Protein AF-A0A949A7P1-F1 (afdb_monomer_lite)

Secondary structure (DSSP, 8-state):
-HHHHHHH---HHHHHHHHHHHT-EEE-SS-EEE-SSS--TT-TTHHHHHHHHHHHHHHHHHHTT-EEEEETTEEEEE-SSHHHHHHHHHHHHHHHHHTT---S------TTT-EEETTEEEETTEEE--SS----------------HHHHHHHHHHHTT----------

Radius of gyration: 23.6 Å; chains: 1; bounding box: 77×41×54 Å

Structure (mmCIF, N/CA/C/O backbone):
data_AF-A0A949A7P1-F1
#
_entry.id   AF-A0A949A7P1-F1
#
loop_
_atom_site.group_PDB
_atom_site.id
_atom_site.type_symbol
_atom_site.label_atom_id
_atom_site.label_alt_id
_atom_site.label_comp_id
_atom_site.label_asym_id
_atom_site.label_entity_id
_atom_site.label_seq_id
_atom_site.pdbx_PDB_ins_code
_atom_site.Cartn_x
_atom_site.Cartn_y
_atom_site.Cartn_z
_atom_site.occupancy
_atom_site.B_iso_or_equiv
_atom_site.auth_seq_id
_atom_site.auth_comp_id
_atom_site.auth_asym_id
_atom_site.auth_atom_id
_atom_site.pdbx_PDB_model_num
ATOM 1 N N . MET A 1 1 ? 8.181 -8.046 -7.308 1.00 79.00 1 MET A N 1
ATOM 2 C CA . MET A 1 1 ? 7.435 -7.164 -8.239 1.00 79.00 1 MET A CA 1
ATOM 3 C C . MET A 1 1 ? 7.299 -7.722 -9.659 1.00 79.00 1 MET A C 1
ATOM 5 O O . MET A 1 1 ? 6.181 -7.990 -10.083 1.00 79.00 1 MET A O 1
ATOM 9 N N . LEU A 1 2 ? 8.394 -7.931 -10.409 1.00 83.44 2 LEU A N 1
ATOM 10 C CA . LEU A 1 2 ? 8.300 -8.418 -11.799 1.00 83.44 2 LEU A CA 1
ATOM 11 C C . LEU A 1 2 ? 7.645 -9.807 -11.904 1.00 83.44 2 LEU A C 1
ATOM 13 O O . LEU A 1 2 ? 6.893 -10.059 -12.837 1.00 83.44 2 LEU A O 1
ATOM 17 N N . GLU A 1 3 ? 7.888 -10.685 -10.931 1.00 84.75 3 GLU A N 1
ATOM 18 C CA . GLU A 1 3 ? 7.239 -11.998 -10.835 1.00 84.75 3 GLU A CA 1
ATOM 19 C C . GLU A 1 3 ? 5.712 -11.886 -10.697 1.00 84.75 3 GLU A C 1
ATOM 21 O O . GLU A 1 3 ? 4.984 -12.480 -11.488 1.00 84.75 3 GLU A O 1
ATOM 26 N N . LYS A 1 4 ? 5.227 -11.016 -9.800 1.00 84.12 4 LYS A N 1
ATOM 27 C CA . LYS A 1 4 ? 3.796 -10.694 -9.664 1.00 84.12 4 LYS A CA 1
ATOM 28 C C . LYS A 1 4 ? 3.208 -10.166 -10.977 1.00 84.12 4 LYS A C 1
ATOM 30 O O . LYS A 1 4 ? 2.164 -10.631 -11.422 1.00 84.12 4 LYS A O 1
ATOM 35 N N . CYS A 1 5 ? 3.924 -9.271 -11.663 1.00 85.12 5 CYS A N 1
ATOM 36 C CA . CYS A 1 5 ? 3.507 -8.774 -12.977 1.00 85.12 5 CYS A CA 1
ATOM 37 C C . CYS A 1 5 ? 3.397 -9.900 -14.020 1.00 85.12 5 CYS A C 1
ATOM 39 O O . CYS A 1 5 ? 2.462 -9.886 -14.815 1.00 85.12 5 CYS A O 1
ATOM 41 N N . ARG A 1 6 ? 4.309 -10.884 -14.018 1.00 88.69 6 ARG A N 1
ATOM 42 C CA . ARG A 1 6 ? 4.271 -12.041 -14.937 1.00 88.69 6 ARG A CA 1
ATOM 43 C C . ARG A 1 6 ? 3.060 -12.945 -14.704 1.00 88.69 6 ARG A C 1
ATOM 45 O O . ARG A 1 6 ? 2.579 -13.533 -15.666 1.00 88.69 6 ARG A O 1
ATOM 52 N N . GLY A 1 7 ? 2.569 -13.042 -13.468 1.00 86.88 7 GLY A N 1
ATOM 53 C CA . GLY A 1 7 ? 1.357 -13.800 -13.142 1.00 86.88 7 GLY A CA 1
ATOM 54 C C . GLY A 1 7 ? 0.063 -13.157 -13.655 1.00 86.88 7 GLY A C 1
ATOM 55 O O . GLY A 1 7 ? -0.912 -13.862 -13.892 1.00 86.88 7 GLY A O 1
ATOM 56 N N . ILE A 1 8 ? 0.060 -11.835 -13.861 1.00 86.25 8 ILE A N 1
ATOM 57 C CA . ILE A 1 8 ? -1.140 -11.055 -14.212 1.00 86.25 8 ILE A CA 1
ATOM 58 C C . ILE A 1 8 ? -1.132 -10.636 -15.691 1.00 86.25 8 ILE A C 1
ATOM 60 O O . ILE A 1 8 ? -2.167 -10.626 -16.356 1.00 86.25 8 ILE A O 1
ATOM 64 N N . ILE A 1 9 ? 0.036 -10.282 -16.232 1.00 88.06 9 ILE A N 1
ATOM 65 C CA . ILE A 1 9 ? 0.188 -9.716 -17.575 1.00 88.06 9 ILE A CA 1
ATOM 66 C C . ILE A 1 9 ? 0.662 -10.801 -18.545 1.00 88.06 9 ILE A C 1
ATOM 68 O O . ILE A 1 9 ? 1.814 -11.223 -18.512 1.00 88.06 9 ILE A O 1
ATOM 72 N N . ALA A 1 10 ? -0.200 -11.184 -19.489 1.00 87.62 10 ALA A N 1
ATOM 73 C CA . ALA A 1 10 ? 0.139 -12.174 -20.517 1.00 87.62 10 ALA A CA 1
ATOM 74 C C . ALA A 1 10 ? 1.101 -11.641 -21.604 1.00 87.62 10 ALA A C 1
ATOM 76 O O . ALA A 1 10 ? 1.833 -12.407 -22.235 1.00 87.62 10 ALA A O 1
ATOM 77 N N . SER A 1 11 ? 1.108 -10.324 -21.851 1.00 92.38 11 SER A N 1
ATOM 78 C CA . SER A 1 11 ? 1.912 -9.715 -22.919 1.00 92.38 11 SER A CA 1
ATOM 79 C C . SER A 1 11 ? 3.394 -9.624 -22.552 1.00 92.38 1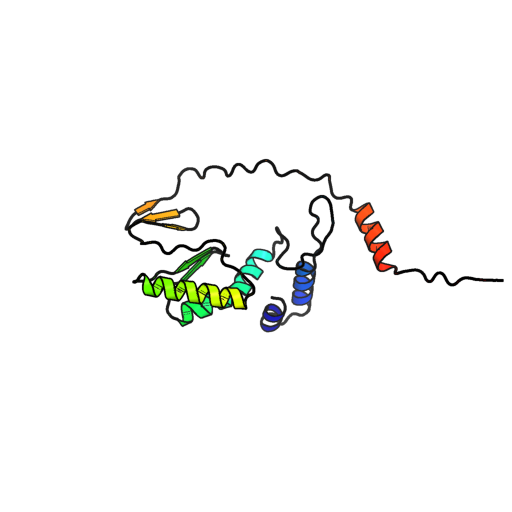1 SER A C 1
ATOM 81 O O . SER A 1 11 ? 3.805 -8.806 -21.727 1.00 92.38 11 SER A O 1
ATOM 83 N N . GLN A 1 12 ? 4.220 -10.394 -23.262 1.00 90.31 12 GLN A N 1
ATOM 84 C CA . GLN A 1 12 ? 5.681 -10.361 -23.124 1.00 90.31 12 GLN A CA 1
ATOM 85 C C . GLN A 1 12 ? 6.286 -8.997 -23.486 1.00 90.31 12 GLN A C 1
ATOM 87 O O . GLN A 1 12 ? 7.300 -8.596 -22.918 1.00 90.31 12 GLN A O 1
ATOM 92 N N . GLN A 1 13 ? 5.659 -8.253 -24.403 1.00 91.69 13 GLN A N 1
ATOM 93 C CA . GLN A 1 13 ? 6.118 -6.915 -24.786 1.00 91.69 13 GLN A CA 1
ATOM 94 C C . GLN A 1 13 ? 5.956 -5.922 -23.631 1.00 91.69 13 GLN A C 1
ATOM 96 O O . GLN A 1 13 ? 6.879 -5.165 -23.339 1.00 91.69 13 GLN A O 1
ATOM 101 N N . ILE A 1 14 ? 4.814 -5.964 -22.938 1.00 88.44 14 ILE A N 1
ATOM 102 C CA . ILE A 1 14 ? 4.551 -5.100 -21.781 1.00 88.44 14 ILE A CA 1
ATOM 103 C C . ILE A 1 14 ? 5.483 -5.466 -20.626 1.00 88.44 14 ILE A C 1
ATOM 105 O O . ILE A 1 14 ? 6.088 -4.578 -20.032 1.00 88.44 14 ILE A O 1
ATOM 109 N N . LEU A 1 15 ? 5.666 -6.759 -20.346 1.00 89.44 15 LEU A N 1
ATOM 110 C CA . LEU A 1 15 ? 6.596 -7.216 -19.309 1.00 89.44 15 LEU A CA 1
ATOM 111 C C . LEU A 1 15 ? 8.025 -6.725 -19.558 1.00 89.44 15 LEU A C 1
ATOM 113 O O . LEU A 1 15 ? 8.682 -6.261 -18.628 1.00 89.44 15 LEU A O 1
ATOM 117 N N . ARG A 1 16 ? 8.480 -6.759 -20.815 1.00 88.62 16 ARG A N 1
ATOM 118 C CA . ARG A 1 16 ? 9.788 -6.223 -21.201 1.00 88.62 16 ARG A CA 1
ATOM 119 C C . ARG A 1 16 ? 9.880 -4.714 -20.976 1.00 88.62 16 ARG A C 1
ATOM 121 O O . ARG A 1 16 ? 10.916 -4.243 -20.523 1.00 88.62 16 ARG A O 1
ATOM 128 N N . LEU A 1 17 ? 8.818 -3.960 -21.263 1.00 87.50 17 LEU A N 1
ATOM 129 C CA . LEU A 1 17 ? 8.786 -2.521 -20.986 1.00 87.50 17 LEU A CA 1
ATOM 130 C C . LEU A 1 17 ? 8.859 -2.240 -19.484 1.00 87.50 17 LEU A C 1
ATOM 132 O O . LEU A 1 17 ? 9.668 -1.418 -19.070 1.00 87.50 17 LEU A O 1
ATOM 136 N N . ILE A 1 18 ? 8.075 -2.946 -18.666 1.00 86.06 18 ILE A N 1
ATOM 137 C CA . ILE A 1 18 ? 8.133 -2.826 -17.200 1.00 86.06 18 ILE A CA 1
ATOM 138 C C . ILE A 1 18 ? 9.548 -3.136 -16.706 1.00 86.06 18 ILE A C 1
ATOM 140 O O . ILE A 1 18 ? 10.104 -2.381 -15.918 1.00 86.06 18 ILE A O 1
ATOM 144 N N . GLU A 1 19 ? 10.168 -4.202 -17.212 1.00 86.44 19 GLU A N 1
ATOM 145 C CA . GLU A 1 19 ? 11.547 -4.553 -16.871 1.00 86.44 19 GLU A CA 1
ATOM 146 C C . GLU A 1 19 ? 12.545 -3.446 -17.249 1.00 86.44 19 GLU A C 1
ATOM 148 O O . GLU A 1 19 ? 13.441 -3.145 -16.463 1.00 86.44 19 GLU A O 1
ATOM 153 N N . MET A 1 20 ? 12.373 -2.798 -18.406 1.00 84.62 20 MET A N 1
ATOM 154 C CA . MET A 1 20 ? 13.191 -1.647 -18.802 1.00 84.62 20 MET A CA 1
ATOM 155 C C . MET A 1 20 ? 13.006 -0.450 -17.863 1.00 84.62 20 MET A C 1
ATOM 157 O O . MET A 1 20 ? 13.989 0.206 -17.539 1.00 84.62 20 MET A O 1
ATOM 161 N N . TRP A 1 21 ? 11.782 -0.182 -17.398 1.00 82.88 21 TRP A N 1
ATOM 162 C CA . TRP A 1 21 ? 11.516 0.871 -16.412 1.00 82.88 21 TRP A CA 1
ATOM 163 C C . TRP A 1 21 ? 12.137 0.565 -15.044 1.00 82.88 21 TRP A C 1
ATOM 165 O O . TRP A 1 21 ? 12.670 1.467 -14.407 1.00 82.88 21 TRP A O 1
ATOM 175 N N . LEU A 1 22 ? 12.106 -0.696 -14.604 1.00 79.75 22 LEU A N 1
ATOM 176 C CA . LEU A 1 22 ? 12.719 -1.128 -13.342 1.00 79.75 22 LEU A CA 1
ATOM 177 C C . LEU A 1 22 ? 14.251 -1.070 -13.379 1.00 79.75 22 LEU A C 1
ATOM 179 O O . LEU A 1 22 ? 14.878 -0.795 -12.365 1.00 79.75 22 LEU A O 1
ATOM 183 N N . LYS A 1 23 ? 14.848 -1.336 -14.544 1.00 80.31 23 LYS A N 1
ATOM 184 C CA . LYS A 1 23 ? 16.301 -1.293 -14.769 1.00 80.31 23 LYS A CA 1
ATOM 185 C C . LYS A 1 23 ? 16.787 0.065 -15.279 1.00 80.31 23 LYS A C 1
ATOM 187 O O . LYS A 1 23 ? 17.927 0.165 -15.729 1.00 80.31 23 LYS A O 1
ATOM 192 N N . ALA A 1 24 ? 15.925 1.080 -15.277 1.00 80.25 24 ALA A N 1
ATOM 193 C CA . ALA A 1 24 ? 16.294 2.403 -15.741 1.00 80.25 24 ALA A CA 1
ATOM 194 C C . ALA A 1 24 ? 17.389 2.985 -14.840 1.00 80.25 24 ALA A C 1
ATOM 196 O O . ALA A 1 24 ? 17.320 2.910 -13.612 1.00 80.25 24 ALA A O 1
ATOM 197 N N . GLU A 1 25 ? 18.400 3.563 -15.475 1.00 79.44 25 GLU A N 1
ATOM 198 C CA . GLU A 1 25 ? 19.440 4.309 -14.786 1.00 79.44 25 GLU A CA 1
ATOM 199 C C . GLU A 1 25 ? 18.878 5.655 -14.323 1.00 79.44 25 GLU A C 1
ATOM 201 O O . GLU A 1 25 ? 18.190 6.355 -15.071 1.00 79.44 25 GLU A O 1
ATOM 206 N N . VAL A 1 26 ? 19.162 6.003 -13.075 1.00 77.12 26 VAL A N 1
ATOM 207 C CA . VAL A 1 26 ? 18.800 7.266 -12.446 1.00 77.12 26 VAL A CA 1
ATOM 208 C C . VAL A 1 26 ? 20.060 8.101 -12.310 1.00 77.12 26 VAL A C 1
ATOM 210 O O . VAL A 1 26 ? 21.111 7.613 -11.891 1.00 77.12 26 VAL A O 1
ATOM 213 N N . TRP A 1 27 ? 19.942 9.370 -12.679 1.00 76.69 27 TRP A N 1
ATOM 214 C CA . TRP A 1 27 ? 20.992 10.355 -12.500 1.00 76.69 27 TRP A CA 1
ATOM 215 C C . TRP A 1 27 ? 20.623 11.279 -11.341 1.00 76.69 27 TRP A C 1
ATOM 217 O O . TRP A 1 27 ? 19.552 11.886 -11.345 1.00 76.69 27 TRP A O 1
ATOM 227 N N . ASP A 1 28 ? 21.500 11.361 -10.342 1.00 69.62 28 ASP A N 1
ATOM 228 C CA . ASP A 1 28 ? 21.277 12.117 -9.098 1.00 69.62 28 ASP A CA 1
ATOM 229 C C . ASP A 1 28 ? 21.852 13.547 -9.130 1.00 69.62 28 ASP A C 1
ATOM 231 O O . ASP A 1 28 ? 21.825 14.257 -8.125 1.00 69.62 28 ASP A O 1
ATOM 235 N N . GLY A 1 29 ? 22.384 13.972 -10.279 1.00 69.81 29 GLY A N 1
ATOM 236 C CA . GLY A 1 29 ? 23.111 15.231 -10.434 1.00 69.81 29 GLY A CA 1
ATOM 237 C C . GLY A 1 29 ? 24.633 15.082 -10.461 1.00 69.81 29 GLY A C 1
ATOM 238 O O . GLY A 1 29 ? 25.325 15.968 -10.953 1.00 69.81 29 GLY A O 1
ATOM 239 N N . THR A 1 30 ? 25.161 13.956 -9.983 1.00 70.06 30 THR A N 1
ATOM 240 C CA . THR A 1 30 ? 26.606 13.693 -9.867 1.00 70.06 30 THR A CA 1
ATOM 241 C C . THR A 1 30 ? 27.027 12.363 -10.477 1.00 70.06 30 THR A C 1
ATOM 243 O O . THR A 1 30 ? 28.114 12.267 -11.043 1.00 70.06 30 THR A O 1
ATOM 246 N N . SER A 1 31 ? 26.172 11.345 -10.411 1.00 75.00 31 SER A N 1
ATOM 247 C CA . SER A 1 31 ? 26.464 9.999 -10.885 1.00 75.00 31 SER A CA 1
ATOM 248 C C . SER A 1 31 ? 25.238 9.351 -11.520 1.00 75.00 31 SER A C 1
ATOM 250 O O . SER A 1 31 ? 24.095 9.713 -11.236 1.00 75.00 31 SER A O 1
ATOM 252 N N . VAL A 1 32 ? 25.489 8.410 -12.429 1.00 79.25 32 VAL A N 1
ATOM 253 C CA . VAL A 1 32 ? 24.459 7.564 -13.031 1.00 79.25 32 VAL A CA 1
ATOM 254 C C . VAL A 1 32 ? 24.515 6.211 -12.340 1.00 79.25 32 VAL A C 1
ATOM 256 O O . VAL A 1 32 ? 25.577 5.592 -12.277 1.00 79.25 32 VAL A O 1
ATOM 259 N N . SER A 1 33 ? 23.385 5.747 -11.819 1.00 77.19 33 SER A N 1
ATOM 260 C CA . SER A 1 33 ? 23.291 4.451 -11.148 1.00 77.19 33 SER A CA 1
ATOM 261 C C . SER A 1 33 ? 21.979 3.751 -11.478 1.00 77.19 33 SER A C 1
ATOM 263 O O . SER A 1 33 ? 20.976 4.390 -11.782 1.00 77.19 33 SER A O 1
ATOM 265 N N . VAL A 1 34 ? 21.962 2.421 -11.425 1.00 76.25 34 VAL A N 1
ATOM 266 C CA . VAL A 1 34 ? 20.707 1.660 -11.453 1.00 76.25 34 VAL A CA 1
ATOM 267 C C . VAL A 1 34 ? 20.201 1.541 -10.022 1.00 76.25 34 VAL A C 1
ATOM 269 O O . VAL A 1 34 ? 20.972 1.210 -9.120 1.00 76.25 34 VAL A O 1
ATOM 272 N N . LEU A 1 35 ? 18.906 1.777 -9.811 1.00 69.19 35 LEU A N 1
ATOM 273 C CA . LEU A 1 35 ? 18.294 1.584 -8.500 1.00 69.19 35 LEU A CA 1
ATOM 274 C C . LEU A 1 35 ? 18.385 0.104 -8.085 1.00 69.19 35 LEU A C 1
ATOM 276 O O . LEU A 1 35 ? 17.869 -0.758 -8.800 1.00 69.19 35 LEU A O 1
ATOM 280 N N . PRO A 1 36 ? 19.006 -0.218 -6.933 1.00 64.38 36 PRO A N 1
ATOM 281 C CA . PRO A 1 36 ? 19.102 -1.599 -6.462 1.00 64.38 36 PRO A CA 1
ATOM 282 C C . PRO A 1 36 ? 17.740 -2.144 -6.008 1.00 64.38 36 PRO A C 1
ATOM 284 O O . PRO A 1 36 ? 17.494 -3.347 -6.079 1.00 64.38 36 PRO A O 1
ATOM 287 N N . CYS A 1 37 ? 16.846 -1.263 -5.553 1.00 68.81 37 CYS A N 1
ATOM 288 C CA . CYS A 1 37 ? 15.475 -1.574 -5.178 1.00 68.81 37 CYS A CA 1
ATOM 289 C C . CYS A 1 37 ? 14.559 -0.361 -5.412 1.00 68.81 37 CYS A C 1
ATOM 291 O O . CYS A 1 37 ? 15.013 0.783 -5.442 1.00 68.81 37 CYS A O 1
ATOM 293 N N . GLY A 1 38 ? 13.259 -0.622 -5.562 1.00 70.00 38 GLY A N 1
ATOM 294 C CA . GLY A 1 38 ? 12.242 0.413 -5.746 1.00 70.00 38 GLY A CA 1
ATOM 295 C C . GLY A 1 38 ? 11.985 0.797 -7.205 1.00 70.00 38 GLY A C 1
ATOM 296 O O . GLY A 1 38 ? 12.401 0.114 -8.140 1.00 70.00 38 GLY A O 1
ATOM 297 N N . LEU A 1 39 ? 11.224 1.877 -7.383 1.00 74.88 39 LEU A N 1
ATOM 298 C CA . LEU A 1 39 ? 10.867 2.441 -8.683 1.00 74.88 39 LEU A CA 1
ATOM 299 C C . LEU A 1 39 ? 11.548 3.805 -8.839 1.00 74.88 39 LEU A C 1
ATOM 301 O O . LEU A 1 39 ? 11.575 4.561 -7.865 1.00 74.88 39 LEU A O 1
ATOM 305 N N . PRO A 1 40 ? 12.050 4.163 -10.036 1.00 70.94 40 PRO A N 1
ATOM 306 C CA . PRO A 1 40 ? 12.576 5.498 -10.286 1.00 70.94 40 PRO A CA 1
ATOM 307 C C . PRO A 1 40 ? 11.563 6.575 -9.895 1.00 70.94 40 PRO A C 1
ATOM 309 O O . PRO A 1 40 ? 10.402 6.549 -10.327 1.00 70.94 40 PRO A O 1
ATOM 312 N N . GLN A 1 41 ? 12.001 7.524 -9.066 1.00 66.31 41 GLN A N 1
ATOM 313 C CA . GLN A 1 41 ? 11.155 8.626 -8.627 1.00 66.31 41 GLN A CA 1
ATOM 314 C C . GLN A 1 41 ? 10.767 9.472 -9.850 1.00 66.31 41 GLN A C 1
ATOM 316 O O . GLN A 1 41 ? 11.623 9.881 -10.629 1.00 66.31 41 GLN A O 1
ATOM 321 N N . GLY A 1 42 ? 9.466 9.687 -10.058 1.00 66.00 42 GLY A N 1
ATOM 322 C CA . GLY A 1 42 ? 8.952 10.384 -11.244 1.00 66.00 42 GLY A CA 1
ATOM 323 C C . GLY A 1 42 ? 8.657 9.490 -12.454 1.00 66.00 42 GLY A C 1
ATOM 324 O O . GLY A 1 42 ? 8.220 10.004 -13.483 1.00 66.00 42 GLY A O 1
ATOM 325 N N . SER A 1 43 ? 8.823 8.163 -12.355 1.00 74.19 43 SER A N 1
ATOM 326 C CA . SER A 1 43 ? 8.324 7.273 -13.407 1.00 74.19 43 SER A CA 1
ATOM 327 C C . SER A 1 43 ? 6.783 7.290 -13.449 1.00 74.19 43 SER A C 1
ATOM 329 O O . SER A 1 43 ? 6.132 7.096 -12.418 1.00 74.19 43 SER A O 1
ATOM 331 N N . PRO A 1 44 ? 6.167 7.477 -14.632 1.00 77.62 44 PRO A N 1
ATOM 332 C CA . PRO A 1 44 ? 4.713 7.560 -14.770 1.00 77.62 44 PRO A CA 1
ATOM 333 C C . PRO A 1 44 ? 3.998 6.242 -14.447 1.00 77.62 44 PRO A C 1
ATOM 335 O O . PRO A 1 44 ? 2.802 6.250 -14.172 1.00 77.62 44 PRO A O 1
ATOM 338 N N . ILE A 1 45 ? 4.709 5.108 -14.470 1.00 79.75 45 ILE A N 1
ATOM 339 C CA . ILE A 1 45 ? 4.125 3.799 -14.155 1.00 79.75 45 ILE A CA 1
ATOM 340 C C . ILE A 1 45 ? 4.145 3.497 -12.650 1.00 79.75 45 ILE A C 1
ATOM 342 O O . ILE A 1 45 ? 3.435 2.598 -12.195 1.00 79.75 45 ILE A O 1
ATOM 346 N N . SER A 1 46 ? 4.915 4.260 -11.865 1.00 79.50 46 SER A N 1
ATOM 347 C CA . SER A 1 46 ? 5.106 4.002 -10.438 1.00 79.50 46 SER A CA 1
ATOM 348 C C . SER A 1 46 ? 3.812 3.919 -9.629 1.00 79.50 46 SER A C 1
ATOM 350 O O . SER A 1 46 ? 3.691 2.967 -8.860 1.00 79.50 46 SER A O 1
ATOM 352 N N . PRO A 1 47 ? 2.809 4.804 -9.821 1.00 81.88 47 PRO A N 1
ATOM 353 C CA . PRO A 1 47 ? 1.560 4.724 -9.061 1.00 81.88 47 PRO A CA 1
ATOM 354 C C . PRO A 1 47 ? 0.792 3.416 -9.291 1.00 81.88 47 PRO A C 1
ATOM 356 O O . PRO A 1 47 ? 0.245 2.832 -8.359 1.00 81.88 47 PRO A O 1
ATOM 359 N N . VAL A 1 48 ? 0.769 2.924 -10.533 1.00 83.62 48 VAL A N 1
ATOM 360 C CA . VAL A 1 48 ? 0.067 1.679 -10.883 1.00 83.62 48 VAL A CA 1
ATOM 361 C C . VAL A 1 48 ? 0.802 0.472 -10.313 1.00 83.62 48 VAL A C 1
ATOM 363 O O . VAL A 1 48 ? 0.181 -0.425 -9.748 1.00 83.62 48 VAL A O 1
ATOM 366 N N . LEU A 1 49 ? 2.130 0.461 -10.431 1.00 82.75 49 LEU A N 1
ATOM 367 C CA . LEU A 1 49 ? 2.961 -0.611 -9.896 1.00 82.75 49 LEU A CA 1
ATOM 368 C C . LEU A 1 49 ? 2.894 -0.666 -8.362 1.00 82.75 49 LEU A C 1
ATOM 370 O O . LEU A 1 49 ? 2.743 -1.753 -7.813 1.00 82.75 49 LEU A O 1
ATOM 374 N N . ALA A 1 50 ? 2.933 0.476 -7.674 1.00 82.81 50 ALA A N 1
ATOM 375 C CA . ALA A 1 50 ? 2.772 0.533 -6.221 1.00 82.81 50 ALA A CA 1
ATOM 376 C C . ALA A 1 50 ? 1.425 -0.064 -5.780 1.00 82.81 50 ALA A C 1
ATOM 378 O O . ALA A 1 50 ? 1.392 -0.930 -4.909 1.00 82.81 50 ALA A O 1
ATOM 379 N N . ASN A 1 51 ? 0.330 0.311 -6.451 1.00 86.81 51 ASN A N 1
ATOM 380 C CA . ASN A 1 51 ? -0.995 -0.235 -6.154 1.00 86.81 51 ASN A CA 1
ATOM 381 C C . ASN A 1 51 ? -1.087 -1.745 -6.384 1.00 86.81 51 ASN A C 1
ATOM 383 O O . ASN A 1 51 ? -1.644 -2.442 -5.544 1.00 86.81 51 ASN A O 1
ATOM 387 N N . LEU A 1 52 ? -0.525 -2.253 -7.485 1.00 86.38 52 LEU A N 1
ATOM 388 C CA . LEU A 1 52 ? -0.490 -3.692 -7.756 1.00 86.38 52 LEU A CA 1
ATOM 389 C C . LEU A 1 52 ? 0.318 -4.447 -6.697 1.00 86.38 52 LEU A C 1
ATOM 391 O O . LEU A 1 52 ? 0.002 -5.578 -6.331 1.00 86.38 52 LEU A O 1
ATOM 395 N N . PHE A 1 53 ? 1.403 -3.843 -6.225 1.00 85.31 53 PHE A N 1
ATOM 396 C CA . PHE A 1 53 ? 2.254 -4.471 -5.232 1.00 85.31 53 PHE A CA 1
ATOM 397 C C . PHE A 1 53 ? 1.548 -4.573 -3.873 1.00 85.31 53 PHE A C 1
ATOM 399 O O . PHE A 1 53 ? 1.573 -5.644 -3.272 1.00 85.31 53 PHE A O 1
ATOM 406 N N . LEU A 1 54 ? 0.832 -3.521 -3.467 1.00 91.31 54 LEU A N 1
ATOM 407 C CA . LEU A 1 54 ? 0.084 -3.449 -2.205 1.00 91.31 54 LEU A CA 1
ATOM 408 C C . LEU A 1 54 ? -1.251 -4.215 -2.197 1.00 91.31 54 LEU A C 1
ATOM 410 O O . LEU A 1 54 ? -1.877 -4.311 -1.151 1.00 91.31 54 LEU A O 1
ATOM 414 N N . ASP A 1 55 ? -1.666 -4.815 -3.310 1.00 91.62 55 ASP A N 1
ATOM 415 C CA . ASP A 1 55 ? -2.899 -5.618 -3.395 1.00 91.62 55 ASP A CA 1
ATOM 416 C C . ASP A 1 55 ? -2.940 -6.784 -2.380 1.00 91.62 55 ASP A C 1
ATOM 418 O O . ASP A 1 55 ? -3.978 -7.092 -1.807 1.00 91.62 55 ASP A O 1
ATOM 422 N N . GLU A 1 56 ? -1.786 -7.378 -2.048 1.00 92.00 56 GLU A N 1
ATOM 423 C CA . GLU A 1 56 ? -1.705 -8.433 -1.016 1.00 92.00 56 GLU A CA 1
ATOM 424 C C . GLU A 1 56 ? -2.025 -7.912 0.396 1.00 92.00 56 GLU A C 1
ATOM 426 O O . GLU A 1 56 ? -2.540 -8.658 1.232 1.00 92.00 56 GLU A O 1
ATOM 431 N N . LEU A 1 57 ? -1.744 -6.632 0.666 1.00 94.44 57 LEU A N 1
ATOM 432 C CA . LEU A 1 57 ? -2.147 -5.978 1.910 1.00 94.44 57 LEU A CA 1
ATOM 433 C C . LEU A 1 57 ? -3.668 -5.825 1.959 1.00 94.44 57 LEU A C 1
ATOM 435 O O . LEU A 1 57 ? -4.276 -6.136 2.984 1.00 94.44 57 LEU A O 1
ATOM 439 N N . ASP A 1 58 ? -4.279 -5.414 0.846 1.00 94.56 58 ASP A N 1
ATOM 440 C CA . ASP A 1 58 ? -5.733 -5.282 0.739 1.00 94.56 58 ASP A CA 1
ATOM 441 C C . ASP A 1 58 ? -6.416 -6.635 0.979 1.00 94.56 58 ASP A C 1
ATOM 443 O O . ASP A 1 58 ? -7.324 -6.734 1.808 1.00 94.56 58 ASP A O 1
ATOM 447 N N . GLU A 1 59 ? -5.949 -7.694 0.312 1.00 94.88 59 GLU A N 1
ATOM 448 C CA . GLU A 1 59 ? -6.480 -9.051 0.471 1.00 94.88 59 GLU A CA 1
ATOM 449 C C . GLU A 1 59 ? -6.356 -9.557 1.913 1.00 94.88 59 GLU A C 1
ATOM 451 O O . GLU A 1 59 ? -7.317 -10.103 2.462 1.00 94.88 59 GLU A O 1
ATOM 456 N N . ALA A 1 60 ? -5.204 -9.348 2.559 1.00 95.88 60 ALA A N 1
ATOM 457 C CA . ALA A 1 60 ? -4.988 -9.774 3.939 1.00 95.88 60 ALA A CA 1
ATOM 458 C C . ALA A 1 60 ? -5.918 -9.045 4.923 1.00 95.88 60 ALA A C 1
ATOM 460 O O . ALA A 1 60 ? -6.511 -9.675 5.806 1.00 95.88 60 ALA A O 1
ATOM 461 N N . MET A 1 61 ? -6.082 -7.731 4.754 1.00 96.38 61 MET A N 1
ATOM 462 C CA . MET A 1 61 ? -6.917 -6.901 5.625 1.00 96.38 61 MET A CA 1
ATOM 463 C C . MET A 1 61 ? -8.402 -7.193 5.442 1.00 96.38 61 MET A C 1
ATOM 465 O O . MET A 1 61 ? -9.123 -7.455 6.411 1.00 96.38 61 MET A O 1
ATOM 469 N N . LEU A 1 62 ? -8.865 -7.191 4.191 1.00 95.56 62 LEU A N 1
ATOM 470 C CA . LEU A 1 62 ? -10.261 -7.459 3.859 1.00 95.56 62 LEU A CA 1
ATOM 471 C C . LEU A 1 62 ? -10.636 -8.911 4.171 1.00 95.56 62 LEU A C 1
ATOM 473 O O . LEU A 1 62 ? -11.728 -9.158 4.682 1.00 95.56 62 LEU A O 1
ATOM 477 N N . GLY A 1 63 ? -9.723 -9.862 3.952 1.00 95.44 63 GLY A N 1
ATOM 478 C CA . GLY A 1 63 ? -9.915 -11.275 4.283 1.00 95.44 63 GLY A CA 1
ATOM 479 C C . GLY A 1 63 ? -10.094 -11.537 5.782 1.00 95.44 63 GLY A C 1
ATOM 480 O O . GLY A 1 63 ? -10.795 -12.473 6.167 1.00 95.44 63 GLY A O 1
ATOM 481 N N . LYS A 1 64 ? -9.525 -10.685 6.645 1.00 94.12 64 LYS A N 1
ATOM 482 C CA . LYS A 1 64 ? -9.757 -10.695 8.101 1.00 94.12 64 LYS A CA 1
ATOM 483 C C . LYS A 1 64 ? -11.018 -9.937 8.530 1.00 94.12 64 LYS A C 1
ATOM 485 O O . LYS A 1 64 ? -11.390 -9.996 9.698 1.00 94.12 64 LYS A O 1
ATOM 490 N N . GLY A 1 65 ? -11.701 -9.273 7.597 1.00 94.38 65 GLY A N 1
ATOM 491 C CA . GLY A 1 65 ? -12.943 -8.541 7.842 1.00 94.38 65 GLY A CA 1
ATOM 492 C C . GLY A 1 65 ? -12.750 -7.111 8.348 1.00 94.38 65 GLY A C 1
ATOM 493 O O . GLY A 1 65 ? -13.729 -6.486 8.769 1.00 94.38 65 GLY A O 1
ATOM 494 N N . TYR A 1 66 ? -11.525 -6.576 8.300 1.00 96.38 66 TYR A N 1
ATOM 495 C CA . TYR A 1 66 ? -11.256 -5.202 8.709 1.00 96.38 66 TYR A CA 1
ATOM 496 C C . TYR A 1 66 ? -11.906 -4.186 7.765 1.00 96.38 66 TYR A C 1
ATOM 498 O O . TYR A 1 66 ? -12.069 -4.406 6.562 1.00 96.38 66 TYR A O 1
ATOM 506 N N . LYS A 1 67 ? -12.263 -3.022 8.315 1.00 94.88 67 LYS A N 1
ATOM 507 C CA . LYS A 1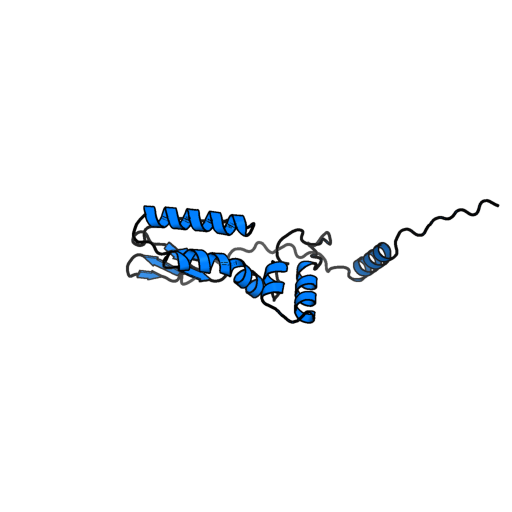 67 ? -12.690 -1.862 7.528 1.00 94.88 67 LYS A CA 1
ATOM 508 C C . LYS A 1 67 ? -11.451 -1.101 7.064 1.00 94.88 67 LYS A C 1
ATOM 510 O O . LYS A 1 67 ? -10.956 -0.227 7.769 1.00 94.88 67 LYS A O 1
ATOM 515 N N . PHE A 1 68 ? -10.962 -1.480 5.891 1.00 95.19 68 PHE A N 1
ATOM 516 C CA . PHE A 1 68 ? -9.713 -1.000 5.313 1.00 95.19 68 PHE A CA 1
ATOM 517 C C . PHE A 1 68 ? -9.962 0.057 4.227 1.00 95.19 68 PHE A C 1
ATOM 519 O O . PHE A 1 68 ? -10.775 -0.160 3.326 1.00 95.19 68 PHE A O 1
ATOM 526 N N . ILE A 1 69 ? -9.284 1.202 4.321 1.00 94.00 69 ILE A N 1
ATOM 527 C CA . ILE A 1 69 ? -9.348 2.305 3.352 1.00 94.00 69 ILE A CA 1
ATOM 528 C C . ILE A 1 69 ? -7.916 2.663 2.969 1.00 94.00 69 ILE A C 1
ATOM 530 O O . ILE A 1 69 ? -7.124 2.990 3.845 1.00 94.00 69 ILE A O 1
ATOM 534 N N . ARG A 1 70 ? -7.586 2.639 1.676 1.00 92.69 70 ARG A N 1
ATOM 535 C CA . ARG A 1 70 ? -6.242 2.951 1.174 1.00 92.69 70 ARG A CA 1
ATOM 536 C C . ARG A 1 70 ? -6.287 3.929 0.011 1.00 92.69 70 ARG A C 1
ATOM 538 O O . ARG A 1 70 ? -7.177 3.867 -0.837 1.00 92.69 70 ARG A O 1
ATOM 545 N N . TYR A 1 71 ? -5.291 4.800 -0.036 1.00 89.06 71 TYR A N 1
ATOM 546 C CA . TYR A 1 71 ? -5.023 5.738 -1.109 1.00 89.06 71 TYR A CA 1
ATOM 547 C C . TYR A 1 71 ? -3.523 5.724 -1.402 1.00 89.06 71 TYR A C 1
ATOM 549 O O . TYR A 1 71 ? -2.731 6.220 -0.609 1.00 89.06 71 TYR A O 1
ATOM 557 N N . ALA A 1 72 ? -3.139 5.156 -2.549 1.00 86.00 72 ALA A N 1
ATOM 558 C CA . ALA A 1 72 ? -1.739 4.868 -2.862 1.00 86.00 72 ALA A CA 1
ATOM 559 C C . ALA A 1 72 ? -1.070 4.067 -1.722 1.00 86.00 72 ALA A C 1
ATOM 561 O O . ALA A 1 72 ? -1.508 2.953 -1.432 1.00 86.00 72 ALA A O 1
ATOM 562 N N . ASP A 1 73 ? -0.033 4.613 -1.102 1.00 85.50 73 ASP A N 1
ATOM 563 C CA . ASP A 1 73 ? 0.706 4.056 0.029 1.00 85.50 73 ASP A CA 1
ATOM 564 C C . ASP A 1 73 ? 0.106 4.406 1.404 1.00 85.50 73 ASP A C 1
ATOM 566 O O . ASP A 1 73 ? 0.346 3.672 2.361 1.00 85.50 73 ASP A O 1
ATOM 570 N N . ASP A 1 74 ? -0.747 5.431 1.499 1.00 89.12 74 ASP A N 1
ATOM 571 C CA . ASP A 1 74 ? -1.404 5.845 2.745 1.00 89.12 74 ASP A CA 1
ATOM 572 C C . ASP A 1 74 ? -2.705 5.062 3.001 1.00 89.12 74 ASP A C 1
ATOM 574 O O . ASP A 1 74 ? -3.624 5.054 2.173 1.00 89.12 74 ASP A O 1
ATOM 578 N N . TYR A 1 75 ? -2.875 4.475 4.189 1.00 92.94 75 TYR A N 1
ATOM 579 C CA . TYR A 1 75 ? -4.093 3.735 4.545 1.00 92.94 75 TYR A CA 1
ATOM 580 C C . TYR A 1 75 ? -4.561 3.950 5.988 1.00 92.94 75 TYR A C 1
ATOM 582 O O . TYR A 1 75 ? -3.814 4.380 6.860 1.00 92.94 75 TYR A O 1
ATOM 590 N N . VAL A 1 76 ? -5.835 3.639 6.230 1.00 93.81 76 VAL A N 1
ATOM 591 C CA . VAL A 1 76 ? -6.501 3.679 7.534 1.00 93.81 76 VAL A CA 1
ATOM 592 C C . VAL A 1 76 ? -7.266 2.378 7.738 1.00 93.81 76 VAL A C 1
ATOM 594 O O . VAL A 1 76 ? -8.001 1.926 6.855 1.00 93.81 76 VAL A O 1
ATOM 597 N N . VAL A 1 77 ? -7.137 1.805 8.935 1.00 95.06 77 VAL A N 1
ATOM 598 C CA . VAL A 1 77 ? -7.900 0.627 9.361 1.00 95.06 77 VAL A CA 1
ATOM 599 C C . VAL A 1 77 ? -8.822 1.012 10.509 1.00 95.06 77 VAL A C 1
ATOM 601 O O . VAL A 1 77 ? -8.368 1.388 11.588 1.00 95.06 77 VAL A O 1
ATOM 604 N N . LEU A 1 78 ? -10.132 0.930 10.286 1.00 93.25 78 LEU A N 1
ATOM 605 C CA . LEU A 1 78 ? -11.121 1.271 11.305 1.00 93.25 78 LEU A CA 1
ATOM 606 C C . LEU A 1 78 ? -11.435 0.040 12.158 1.00 93.25 78 LEU A C 1
ATOM 608 O O . LEU A 1 78 ? -11.956 -0.961 11.660 1.00 93.25 78 LEU A O 1
ATOM 612 N N . CYS A 1 79 ? -11.151 0.151 13.453 1.00 94.00 79 CYS A N 1
ATOM 613 C CA . CYS A 1 79 ? -11.325 -0.909 14.444 1.00 94.00 79 CYS A CA 1
ATOM 614 C C . CYS A 1 79 ? -12.249 -0.437 15.576 1.00 94.00 79 CYS A C 1
ATOM 616 O O . CYS A 1 79 ? -12.342 0.759 15.856 1.00 94.00 79 CYS A O 1
ATOM 618 N N . ARG A 1 80 ? -12.936 -1.365 16.251 1.00 91.50 80 ARG A N 1
ATOM 619 C CA . ARG A 1 80 ? -13.828 -1.055 17.384 1.00 91.50 80 ARG A CA 1
ATOM 620 C C . ARG A 1 80 ? -13.091 -0.982 18.712 1.00 91.50 80 ARG A C 1
ATOM 622 O O . ARG A 1 80 ? -13.551 -0.304 19.626 1.00 91.50 80 ARG A O 1
ATOM 629 N N . THR A 1 81 ? -11.987 -1.712 18.843 1.00 92.88 81 THR A N 1
ATOM 630 C CA . THR A 1 81 ? -11.213 -1.780 20.086 1.00 92.88 81 THR A CA 1
ATOM 631 C C . THR A 1 81 ? -9.737 -1.504 19.834 1.00 92.88 81 THR A C 1
ATOM 633 O O . THR A 1 81 ? -9.227 -1.726 18.737 1.00 92.88 81 THR A O 1
ATOM 636 N N . ARG A 1 82 ? -9.026 -1.053 20.875 1.00 92.06 82 ARG A N 1
ATOM 637 C CA . ARG A 1 82 ? -7.571 -0.850 20.810 1.00 92.06 82 ARG A CA 1
ATOM 638 C C . ARG A 1 82 ? -6.817 -2.155 20.540 1.00 92.06 82 ARG A C 1
ATOM 640 O O . ARG A 1 82 ? -5.795 -2.122 19.870 1.00 92.06 82 ARG A O 1
ATOM 647 N N . GLN A 1 83 ? -7.323 -3.277 21.051 1.00 93.69 83 GLN A N 1
ATOM 648 C CA . GLN A 1 83 ? -6.741 -4.593 20.795 1.00 93.69 83 GLN A CA 1
ATOM 649 C C . GLN A 1 83 ? -6.858 -4.959 19.313 1.00 93.69 83 GLN A C 1
ATOM 651 O O . GLN A 1 83 ? -5.853 -5.255 18.688 1.00 93.69 83 GLN A O 1
ATOM 656 N N . GLU A 1 84 ? -8.052 -4.819 18.732 1.00 95.12 84 GLU A N 1
ATOM 657 C CA . GLU A 1 84 ? -8.289 -5.068 17.304 1.00 95.12 84 GLU A CA 1
ATOM 658 C C . GLU A 1 84 ? -7.410 -4.178 16.405 1.00 95.12 84 GLU A C 1
ATOM 660 O O . GLU A 1 84 ? -6.909 -4.646 15.386 1.00 95.12 84 GLU A O 1
ATOM 665 N N . ALA A 1 85 ? -7.177 -2.921 16.805 1.00 94.50 85 ALA A N 1
ATOM 666 C CA . ALA A 1 85 ? -6.250 -2.023 16.114 1.00 94.50 85 ALA A CA 1
ATOM 667 C C . ALA A 1 85 ? -4.785 -2.481 16.218 1.00 94.50 85 ALA A C 1
ATOM 669 O O . ALA A 1 85 ? -4.042 -2.359 15.249 1.00 94.50 85 ALA A O 1
ATOM 670 N N . GLY A 1 86 ? -4.376 -3.020 17.372 1.00 95.25 86 GLY A N 1
ATOM 671 C CA . GLY A 1 86 ? -3.055 -3.625 17.553 1.00 95.25 86 GLY A CA 1
ATOM 672 C C . GLY A 1 86 ? -2.862 -4.855 16.668 1.00 95.25 86 GLY A C 1
ATOM 673 O O . GLY A 1 86 ? -1.869 -4.935 15.953 1.00 95.25 86 GLY A O 1
ATOM 674 N N . ASP A 1 87 ? -3.852 -5.748 16.639 1.00 95.88 87 ASP A N 1
ATOM 675 C CA . ASP A 1 87 ? -3.832 -6.951 15.799 1.00 95.88 87 ASP A CA 1
ATOM 676 C C . ASP A 1 87 ? -3.772 -6.591 14.298 1.00 95.88 87 ASP A C 1
ATOM 678 O O . ASP A 1 87 ? -3.068 -7.231 13.517 1.00 95.88 87 ASP A O 1
ATOM 682 N N . ALA A 1 88 ? -4.490 -5.539 13.881 1.00 95.81 88 ALA A N 1
ATOM 683 C CA . ALA A 1 88 ? -4.454 -5.036 12.508 1.00 95.81 88 ALA A CA 1
ATOM 684 C C . ALA A 1 88 ? -3.099 -4.405 12.147 1.00 95.81 88 ALA A C 1
ATOM 686 O O . ALA A 1 88 ? -2.615 -4.577 11.025 1.00 95.81 88 ALA A O 1
ATOM 687 N N . LEU A 1 89 ? -2.478 -3.676 13.078 1.00 94.94 89 LEU A N 1
ATOM 688 C CA . LEU A 1 89 ? -1.144 -3.111 12.883 1.00 94.94 89 LEU A CA 1
ATOM 689 C C . LEU A 1 89 ? -0.103 -4.225 12.726 1.00 94.94 89 LEU A C 1
ATOM 691 O O . LEU A 1 89 ? 0.641 -4.217 11.750 1.00 94.94 89 LEU A O 1
ATOM 695 N N . GLU A 1 90 ? -0.124 -5.227 13.606 1.00 95.19 90 GLU A N 1
ATOM 696 C CA . GLU A 1 90 ? 0.782 -6.377 13.527 1.00 95.19 90 GLU A CA 1
ATOM 697 C C . GLU A 1 90 ? 0.605 -7.141 12.204 1.00 95.19 90 GLU A C 1
ATOM 699 O O . GLU A 1 90 ? 1.579 -7.470 11.527 1.00 95.19 90 GLU A O 1
ATOM 704 N N . LEU A 1 91 ? -0.641 -7.372 11.775 1.00 95.44 91 LEU A N 1
ATOM 705 C CA . LEU A 1 91 ? -0.914 -7.977 10.472 1.00 95.44 91 LEU A CA 1
ATOM 706 C C . LEU A 1 91 ? -0.356 -7.128 9.322 1.00 95.44 91 LEU A C 1
ATOM 708 O O . LEU A 1 91 ? 0.185 -7.684 8.366 1.00 95.44 91 LEU A O 1
ATOM 712 N N . SER A 1 92 ? -0.482 -5.800 9.408 1.00 94.50 92 SER A N 1
ATOM 713 C CA . SER A 1 92 ? 0.057 -4.881 8.399 1.00 94.50 92 SER A CA 1
ATOM 714 C C . SER A 1 92 ? 1.567 -5.055 8.282 1.00 94.50 92 SER A C 1
ATOM 716 O O . SER A 1 92 ? 2.073 -5.277 7.185 1.00 94.50 92 SER A O 1
ATOM 718 N N . GLU A 1 93 ? 2.277 -5.013 9.410 1.00 94.06 93 GLU A N 1
ATOM 719 C CA . GLU A 1 93 ? 3.732 -5.168 9.468 1.00 94.06 93 GLU A CA 1
ATOM 720 C C . GLU A 1 93 ? 4.177 -6.521 8.905 1.00 94.06 93 GLU A C 1
ATOM 722 O O . GLU A 1 93 ? 5.068 -6.568 8.060 1.00 94.06 93 GLU A O 1
ATOM 727 N N . GLN A 1 94 ? 3.502 -7.612 9.281 1.00 94.75 94 GLN A N 1
ATOM 728 C CA . GLN A 1 94 ? 3.806 -8.955 8.778 1.00 94.75 94 GLN A CA 1
ATOM 729 C C . GLN A 1 94 ? 3.623 -9.078 7.259 1.00 94.75 94 GLN A C 1
ATOM 731 O O . GLN A 1 94 ? 4.387 -9.780 6.590 1.00 94.75 94 GLN A O 1
ATOM 736 N N . VAL A 1 95 ? 2.586 -8.453 6.695 1.00 94.19 95 VAL A N 1
ATOM 737 C CA . VAL A 1 95 ? 2.347 -8.482 5.245 1.00 94.19 95 VAL A CA 1
ATOM 738 C C . VAL A 1 95 ? 3.355 -7.596 4.519 1.00 94.19 95 VAL A C 1
ATOM 740 O O . VAL A 1 95 ? 3.939 -8.029 3.527 1.00 94.19 95 VAL A O 1
ATOM 743 N N . LEU A 1 96 ? 3.619 -6.393 5.031 1.00 92.44 96 LEU A N 1
ATOM 744 C CA . LEU A 1 96 ? 4.612 -5.485 4.459 1.00 92.44 96 LEU A CA 1
ATOM 745 C C . LEU A 1 96 ? 6.017 -6.099 4.481 1.00 92.44 96 LEU A C 1
ATOM 747 O O . LEU A 1 96 ? 6.718 -6.022 3.474 1.00 92.44 96 LEU A O 1
ATOM 751 N N . GLU A 1 97 ? 6.402 -6.789 5.555 1.00 92.69 97 GLU A N 1
ATOM 752 C CA . GLU A 1 97 ? 7.696 -7.472 5.650 1.00 92.69 97 GLU A CA 1
ATOM 753 C C . GLU A 1 97 ? 7.850 -8.560 4.574 1.00 92.69 97 GLU A C 1
ATOM 755 O O . GLU A 1 97 ? 8.892 -8.643 3.920 1.00 92.69 97 GLU A O 1
ATOM 760 N N . LYS A 1 98 ? 6.793 -9.341 4.303 1.00 90.25 98 LYS A N 1
ATOM 761 C CA . LYS A 1 98 ? 6.778 -10.320 3.195 1.00 90.25 98 LYS A CA 1
ATOM 762 C C . LYS A 1 98 ? 6.931 -9.656 1.829 1.00 90.25 98 LYS A C 1
ATOM 764 O O . LYS A 1 98 ? 7.539 -10.233 0.928 1.00 90.25 98 LYS A O 1
ATOM 769 N N . LEU A 1 99 ? 6.413 -8.440 1.689 1.00 87.81 99 LEU A N 1
ATOM 770 C CA . LEU A 1 99 ? 6.569 -7.603 0.503 1.00 87.81 99 LEU A CA 1
ATOM 771 C C . LEU A 1 99 ? 7.918 -6.860 0.467 1.00 87.81 99 LEU A C 1
ATOM 773 O O . LEU A 1 99 ? 8.168 -6.108 -0.474 1.00 87.81 99 LEU A O 1
ATOM 777 N N . LEU A 1 100 ? 8.809 -7.077 1.443 1.00 88.31 100 LEU A N 1
ATOM 778 C CA . LEU A 1 100 ? 10.078 -6.354 1.603 1.00 88.31 100 LEU A CA 1
ATOM 779 C C . LEU A 1 100 ? 9.887 -4.832 1.735 1.00 88.31 100 LEU A C 1
ATOM 781 O O . LEU A 1 100 ? 10.753 -4.046 1.346 1.00 88.31 100 LEU A O 1
ATOM 785 N N . LEU A 1 101 ? 8.742 -4.423 2.279 1.00 87.44 101 LEU A N 1
ATOM 786 C CA . LEU A 1 101 ? 8.403 -3.050 2.619 1.00 87.44 101 LEU A CA 1
ATOM 787 C C . LEU A 1 101 ? 8.478 -2.850 4.130 1.00 87.44 101 LEU A C 1
ATOM 789 O O . LEU A 1 101 ? 8.427 -3.794 4.916 1.00 87.44 101 LEU A O 1
ATOM 793 N N . LYS A 1 102 ? 8.597 -1.588 4.533 1.00 86.44 102 LYS A N 1
ATOM 794 C CA . LYS A 1 102 ? 8.524 -1.167 5.929 1.00 86.44 102 LYS A CA 1
ATOM 795 C C . LYS A 1 102 ? 7.479 -0.077 6.057 1.00 86.44 102 LYS A C 1
ATOM 797 O O . LYS A 1 102 ? 7.356 0.754 5.159 1.00 86.44 102 LYS A O 1
ATOM 802 N N . LEU A 1 103 ? 6.754 -0.103 7.165 1.00 87.00 103 LEU A N 1
ATOM 803 C CA . LEU A 1 103 ? 5.892 1.000 7.553 1.00 87.00 103 LEU A CA 1
ATOM 804 C C . LEU A 1 103 ? 6.776 2.181 7.976 1.00 87.00 103 LEU A C 1
ATOM 806 O O . LEU A 1 103 ? 7.738 1.977 8.718 1.00 87.00 103 LEU A O 1
ATOM 810 N N . ASP A 1 104 ? 6.485 3.376 7.464 1.00 82.81 104 ASP A N 1
ATOM 811 C CA . ASP A 1 104 ? 7.226 4.597 7.810 1.00 82.81 104 ASP A CA 1
ATOM 812 C C . ASP A 1 104 ? 6.720 5.167 9.143 1.00 82.81 104 ASP A C 1
ATOM 814 O O . ASP A 1 104 ? 7.451 5.211 10.131 1.00 82.81 104 ASP A O 1
ATOM 818 N N . GLU A 1 105 ? 5.426 5.493 9.197 1.00 78.25 105 GLU A N 1
ATOM 819 C CA . GLU A 1 105 ? 4.727 5.972 10.390 1.00 78.25 105 GLU A CA 1
ATOM 820 C C . GLU A 1 105 ? 3.399 5.214 10.559 1.00 78.25 105 GLU A C 1
ATOM 822 O O . GLU A 1 105 ? 2.696 4.933 9.586 1.00 78.25 105 GLU A O 1
ATOM 827 N N . GLY A 1 106 ? 3.053 4.863 11.79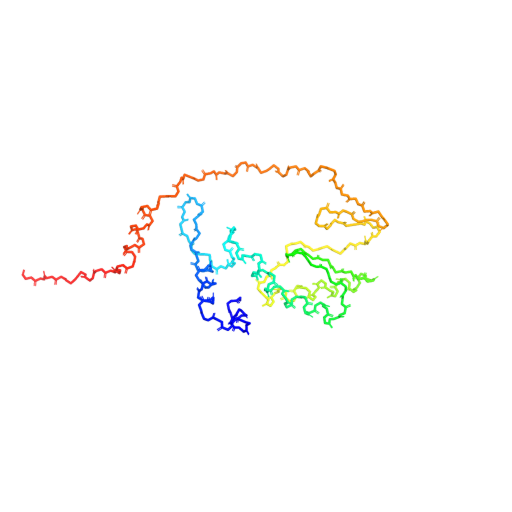9 1.00 80.31 106 GLY A N 1
ATOM 828 C CA . GLY A 1 106 ? 1.827 4.137 12.122 1.00 80.31 106 GLY A CA 1
ATOM 829 C C . GLY A 1 106 ? 1.364 4.429 13.542 1.00 80.31 106 GLY A C 1
ATOM 830 O O . GLY A 1 106 ? 2.048 4.083 14.501 1.00 80.31 106 GLY A O 1
ATOM 831 N N . ASP A 1 107 ? 0.182 5.032 13.673 1.00 85.69 107 ASP A N 1
ATOM 832 C CA . ASP A 1 107 ? -0.383 5.433 14.961 1.00 85.69 107 ASP A CA 1
ATOM 833 C C . ASP A 1 107 ? -1.765 4.819 15.198 1.00 85.69 107 ASP A C 1
ATOM 835 O O . ASP A 1 107 ? -2.647 4.838 14.336 1.00 85.69 107 ASP A O 1
ATOM 839 N N . ILE A 1 108 ? -1.990 4.334 16.423 1.00 89.62 108 ILE A N 1
ATOM 840 C CA . ILE A 1 108 ? -3.319 3.926 16.891 1.00 89.62 108 ILE A CA 1
ATOM 841 C C . ILE A 1 108 ? -3.959 5.108 17.612 1.00 89.62 108 ILE A C 1
ATOM 843 O O . ILE A 1 108 ? -3.611 5.435 18.750 1.00 89.62 108 ILE A O 1
ATOM 847 N N . VAL A 1 109 ? -4.943 5.708 16.954 1.00 88.88 109 VAL A N 1
ATOM 848 C CA . VAL A 1 109 ? -5.643 6.913 17.408 1.00 88.88 109 VAL A CA 1
ATOM 849 C C . VAL A 1 109 ? -7.105 6.621 17.725 1.00 88.88 109 VAL A C 1
ATOM 851 O O . VAL A 1 109 ? -7.747 5.782 17.093 1.00 88.88 109 VAL A O 1
ATOM 854 N N . ASN A 1 110 ? -7.649 7.316 18.726 1.00 85.94 110 ASN A N 1
ATOM 855 C CA . ASN A 1 110 ? -9.080 7.269 19.005 1.00 85.94 110 ASN A CA 1
ATOM 856 C C . ASN A 1 110 ? -9.807 8.272 18.097 1.00 85.94 110 ASN A C 1
ATOM 858 O O . ASN A 1 110 ? -9.444 9.445 18.047 1.00 85.94 110 ASN A O 1
ATOM 862 N N . PHE A 1 111 ? -10.873 7.825 17.436 1.00 84.25 111 PHE A N 1
ATOM 863 C CA . PHE A 1 111 ? -11.715 8.656 16.577 1.00 84.25 111 PHE A CA 1
ATOM 864 C C . PHE A 1 111 ? -12.252 9.930 17.263 1.00 84.25 111 PHE A C 1
ATOM 866 O O . PHE A 1 111 ? -12.432 10.955 16.607 1.00 84.25 111 PHE A O 1
ATOM 873 N N . GLU A 1 112 ? -12.481 9.896 18.579 1.00 81.44 112 GLU A N 1
ATOM 874 C CA . GLU A 1 112 ? -12.911 11.070 19.353 1.00 81.44 112 GLU A CA 1
ATOM 875 C C . GLU A 1 112 ? -11.797 12.106 19.553 1.00 81.44 112 GLU A C 1
ATOM 877 O O . GLU A 1 112 ? -12.068 13.303 19.566 1.00 81.44 112 GLU A O 1
ATOM 882 N N . GLN A 1 113 ? -10.546 11.657 19.690 1.00 83.06 113 GLN A N 1
ATOM 883 C CA . GLN A 1 113 ? -9.375 12.546 19.746 1.00 83.06 113 GLN A CA 1
ATOM 884 C C . GLN A 1 113 ? -9.067 13.137 18.367 1.00 83.06 113 GLN A C 1
ATOM 886 O O . GLN A 1 113 ? -8.516 14.231 18.259 1.00 83.06 113 GLN A O 1
ATOM 891 N N . GLY A 1 114 ? -9.486 12.413 17.334 1.00 84.56 114 GLY A N 1
ATOM 892 C CA . GLY A 1 114 ? -9.383 12.787 15.945 1.00 84.56 114 GLY A CA 1
ATOM 893 C C . GLY A 1 114 ? -8.075 12.356 15.295 1.00 84.56 114 GLY A C 1
ATOM 894 O O . GLY A 1 114 ? -7.097 12.013 15.955 1.00 84.56 114 GLY A O 1
ATOM 895 N N . PHE A 1 115 ? -8.081 12.339 13.966 1.00 88.06 115 PHE A N 1
ATOM 896 C CA . PHE A 1 115 ? -6.942 11.936 13.148 1.00 88.06 115 PHE A CA 1
ATOM 897 C C . PHE A 1 115 ? -6.941 12.676 11.815 1.00 88.06 115 PHE A C 1
ATOM 899 O O . PHE A 1 115 ? -7.984 13.137 11.351 1.00 88.06 115 PHE A O 1
ATOM 906 N N . THR A 1 116 ? -5.766 12.797 11.198 1.00 87.00 116 THR A N 1
ATOM 907 C CA . THR A 1 116 ? -5.625 13.412 9.874 1.00 87.00 116 THR A CA 1
ATOM 908 C C . THR A 1 116 ? -5.328 12.341 8.841 1.00 87.00 116 THR A C 1
ATOM 910 O O . THR A 1 116 ? -4.400 11.561 9.012 1.00 87.00 116 THR A O 1
ATOM 913 N N . TYR A 1 117 ? -6.094 1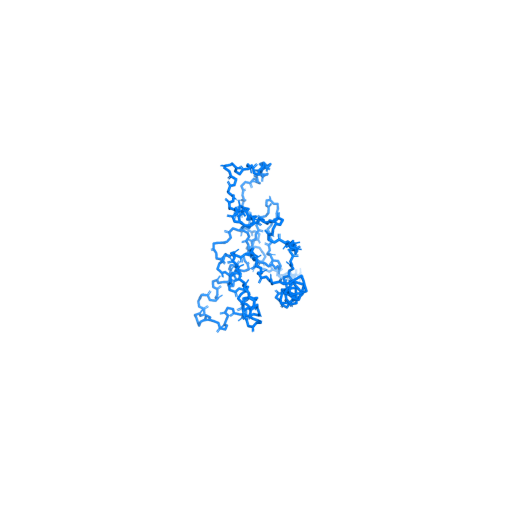2.330 7.755 1.00 88.25 117 TYR A N 1
ATOM 914 C CA . TYR A 1 117 ? -5.885 11.438 6.623 1.00 88.25 117 TYR A CA 1
ATOM 915 C C . TYR A 1 117 ? -6.007 12.227 5.321 1.00 88.25 117 TYR A C 1
ATOM 917 O O . TYR A 1 117 ? -6.977 12.960 5.121 1.00 88.25 117 TYR A O 1
ATOM 925 N N . LEU A 1 118 ? -4.989 12.136 4.459 1.00 86.19 118 LEU A N 1
ATOM 926 C CA . LEU A 1 118 ? -4.891 12.879 3.191 1.00 86.19 118 LEU A CA 1
ATOM 927 C C . LEU A 1 118 ? -5.086 14.404 3.340 1.00 86.19 118 LEU A C 1
ATOM 929 O O . LEU A 1 118 ? -5.595 15.086 2.447 1.00 86.19 118 LEU A O 1
ATOM 933 N N . GLY A 1 119 ? -4.676 14.950 4.489 1.00 83.94 119 GLY A N 1
ATOM 934 C CA . GLY A 1 119 ? -4.823 16.368 4.821 1.00 83.94 119 GLY A CA 1
ATOM 935 C C . GLY A 1 119 ? -6.227 16.784 5.266 1.00 83.94 119 GLY A C 1
ATOM 936 O O . GLY A 1 119 ? -6.473 17.979 5.390 1.00 83.94 119 GLY A O 1
ATOM 937 N N . VAL A 1 120 ? -7.137 15.838 5.509 1.00 85.81 120 VAL A N 1
ATOM 938 C CA . VAL A 1 120 ? -8.448 16.076 6.125 1.00 85.81 120 VAL A CA 1
ATOM 939 C C . VAL A 1 120 ? -8.412 15.568 7.559 1.00 85.81 120 VAL A C 1
ATOM 941 O O . VAL A 1 120 ? -8.020 14.429 7.799 1.00 85.81 120 VAL A O 1
ATOM 944 N N . THR A 1 121 ? -8.819 16.399 8.512 1.00 88.00 121 THR A N 1
ATOM 945 C CA . THR A 1 121 ? -8.900 16.025 9.924 1.00 88.00 121 THR A CA 1
ATOM 946 C C . THR A 1 121 ? -10.327 15.616 10.277 1.00 88.00 121 THR A C 1
ATOM 948 O O . THR A 1 121 ? -11.279 16.349 10.007 1.00 88.00 121 THR A O 1
ATOM 951 N N . PHE A 1 122 ? -10.466 14.453 10.903 1.00 87.75 122 PHE A N 1
ATOM 952 C CA . PHE A 1 122 ? -11.722 13.895 11.396 1.00 87.75 122 PHE A CA 1
ATOM 953 C C . PHE A 1 122 ? -11.697 13.906 12.921 1.00 87.75 122 PHE A C 1
ATOM 955 O O . PHE A 1 122 ? -10.720 13.437 13.493 1.00 87.75 122 PHE A O 1
ATOM 962 N N . ALA A 1 123 ? -12.740 14.417 13.574 1.00 86.19 123 ALA A N 1
ATOM 963 C CA . ALA A 1 123 ? -12.890 14.372 15.031 1.00 86.19 123 ALA A CA 1
ATOM 964 C C . ALA A 1 123 ? -14.376 14.258 15.402 1.00 86.19 123 ALA A C 1
ATOM 966 O O . ALA A 1 123 ? -15.134 15.226 15.301 1.00 86.19 123 ALA A O 1
ATOM 967 N N . GLY A 1 124 ? -14.825 13.063 15.795 1.00 80.62 124 GLY A N 1
ATOM 968 C CA . GLY A 1 124 ? -16.253 12.807 16.008 1.00 80.62 124 GLY A CA 1
ATOM 969 C C . GLY A 1 124 ? -17.080 13.076 14.740 1.00 80.62 124 GLY A C 1
ATOM 970 O O . GLY A 1 124 ? -16.827 12.500 13.686 1.00 80.62 124 GLY A O 1
ATOM 971 N N . SER A 1 125 ? -18.077 13.959 14.819 1.00 82.44 125 SER A N 1
ATOM 972 C CA . SER A 1 125 ? -18.882 14.374 13.656 1.00 82.44 125 SER A CA 1
ATOM 973 C C . SER A 1 125 ? -18.257 15.508 12.834 1.00 82.44 125 SER A C 1
ATOM 975 O O . SER A 1 125 ? -18.824 15.909 11.816 1.00 82.44 125 SER A O 1
ATOM 977 N N . LEU A 1 126 ? -17.114 16.045 13.266 1.00 84.75 126 LEU A N 1
ATOM 978 C CA . LEU A 1 126 ? -16.460 17.169 12.617 1.00 84.75 126 LEU A CA 1
ATOM 979 C C . LEU A 1 126 ? -15.491 16.682 11.534 1.00 84.75 126 LEU A C 1
ATOM 981 O O . LEU A 1 126 ? -14.629 15.839 11.782 1.00 84.75 126 LEU A O 1
ATOM 985 N N . ILE A 1 127 ? -15.614 17.268 10.343 1.00 85.44 127 ILE A N 1
ATOM 986 C CA . ILE A 1 127 ? -14.675 17.104 9.232 1.00 85.44 127 ILE A CA 1
ATOM 987 C C . ILE A 1 127 ? -14.068 18.477 8.953 1.00 85.44 127 ILE A C 1
ATOM 989 O O . ILE A 1 127 ? -14.793 19.428 8.658 1.00 85.44 127 ILE A O 1
ATOM 993 N N . MET A 1 128 ? -12.745 18.589 9.059 1.00 83.12 128 MET A N 1
ATOM 994 C CA . MET A 1 128 ? -12.007 19.830 8.837 1.00 83.12 128 MET A CA 1
ATOM 995 C C . MET A 1 128 ? -11.010 19.656 7.699 1.00 83.12 128 MET A C 1
ATOM 997 O O . MET A 1 128 ? -10.156 18.775 7.725 1.00 83.12 128 MET A O 1
ATOM 1001 N N . THR A 1 129 ? -11.077 20.547 6.718 1.00 80.19 129 THR A N 1
ATOM 1002 C CA . THR A 1 129 ? -10.032 20.708 5.706 1.00 80.19 129 THR A CA 1
ATOM 1003 C C . THR A 1 129 ? -9.264 21.991 6.019 1.00 80.19 129 THR A C 1
ATOM 1005 O O . THR A 1 129 ? -9.904 23.044 6.112 1.00 80.19 129 THR A O 1
ATOM 1008 N N . PRO A 1 130 ? -7.933 21.965 6.189 1.00 68.50 130 PRO A N 1
ATOM 1009 C CA . PRO A 1 130 ? -7.167 23.188 6.378 1.00 68.50 130 PRO A CA 1
ATOM 1010 C C . PRO A 1 130 ? -7.336 24.078 5.138 1.00 68.50 130 PRO A C 1
ATOM 1012 O O . PRO A 1 130 ? -7.061 23.650 4.018 1.00 68.50 130 PRO A O 1
ATOM 1015 N N . PHE A 1 131 ? -7.836 25.303 5.346 1.00 61.47 131 PHE A N 1
ATOM 1016 C CA . PHE A 1 131 ? -8.112 26.283 4.284 1.00 61.47 131 PHE A CA 1
ATOM 1017 C C . PHE A 1 131 ? -6.840 26.678 3.519 1.00 61.47 131 PHE A C 1
ATOM 1019 O O . PHE A 1 131 ? -6.881 26.895 2.313 1.00 61.47 131 PHE A O 1
ATOM 1026 N N . ASP A 1 132 ? -5.703 26.679 4.217 1.00 59.38 132 ASP A N 1
ATOM 1027 C CA . ASP A 1 132 ? -4.375 26.850 3.649 1.00 59.38 132 ASP A CA 1
ATOM 1028 C C . ASP A 1 132 ? -3.516 25.649 4.041 1.00 59.38 132 ASP A C 1
ATOM 1030 O O . ASP A 1 132 ? -3.272 25.391 5.223 1.00 59.38 132 ASP A O 1
ATOM 1034 N N . ARG A 1 133 ? -3.019 24.908 3.047 1.00 58.56 133 ARG A N 1
ATOM 1035 C CA . ARG A 1 133 ? -1.877 24.026 3.293 1.00 58.56 133 ARG A CA 1
ATOM 1036 C C . ARG A 1 133 ? -0.695 24.956 3.565 1.00 58.56 133 ARG A C 1
ATOM 1038 O O . ARG A 1 133 ? -0.400 25.768 2.683 1.00 58.56 133 ARG A O 1
ATOM 1045 N N . PRO A 1 134 ? 0.024 24.866 4.699 1.00 52.97 134 PRO A N 1
ATOM 1046 C CA . PRO A 1 134 ? 1.325 25.510 4.762 1.00 52.97 134 PRO A CA 1
ATOM 1047 C C . PRO A 1 134 ? 2.113 24.972 3.569 1.00 52.97 134 PRO A C 1
ATOM 1049 O O . PRO A 1 134 ? 2.270 23.755 3.425 1.00 52.97 134 PRO A O 1
ATOM 1052 N N . LYS A 1 135 ? 2.536 25.855 2.655 1.00 51.91 135 LYS A N 1
ATOM 1053 C CA . LYS A 1 135 ? 3.461 25.457 1.595 1.00 51.91 135 LYS A CA 1
ATOM 1054 C C . LYS A 1 135 ? 4.614 24.781 2.324 1.00 51.91 135 LYS A C 1
ATOM 1056 O O . LYS A 1 135 ? 5.284 25.441 3.119 1.00 51.91 135 LYS A O 1
ATOM 1061 N N . LYS A 1 136 ? 4.826 23.474 2.105 1.00 51.28 136 LYS A N 1
ATOM 1062 C CA . LYS A 1 136 ? 6.105 22.861 2.469 1.00 51.28 136 LYS A CA 1
ATOM 1063 C C . LYS A 1 136 ? 7.130 23.790 1.838 1.00 51.28 136 LYS A C 1
ATOM 1065 O O . LYS A 1 136 ? 7.112 23.975 0.621 1.00 51.28 136 LYS A O 1
ATOM 1070 N N . ASN A 1 137 ? 7.937 24.453 2.663 1.00 45.66 137 ASN A N 1
ATOM 1071 C CA . ASN A 1 137 ? 9.093 25.181 2.181 1.00 45.66 137 ASN A CA 1
ATOM 1072 C C . ASN A 1 137 ? 9.997 24.112 1.574 1.00 45.66 137 ASN A C 1
ATOM 1074 O O . ASN A 1 137 ? 10.861 23.561 2.252 1.00 45.66 137 ASN A O 1
ATOM 1078 N N . HIS A 1 138 ? 9.766 23.763 0.309 1.00 48.09 138 HIS A N 1
ATOM 1079 C CA . HIS A 1 138 ? 10.789 23.153 -0.501 1.00 48.09 138 HIS A CA 1
ATOM 1080 C C . HIS A 1 138 ? 11.879 24.213 -0.542 1.00 48.09 138 HIS A C 1
ATOM 1082 O O . HIS A 1 138 ? 11.800 25.172 -1.309 1.00 48.09 138 HIS A O 1
ATOM 1088 N N . ARG A 1 139 ? 12.866 24.091 0.359 1.00 45.12 139 ARG A N 1
ATOM 1089 C CA . ARG A 1 139 ? 14.191 24.640 0.093 1.00 45.12 139 ARG A CA 1
ATOM 1090 C C . ARG A 1 139 ? 14.471 24.226 -1.336 1.00 45.12 139 ARG A C 1
ATOM 1092 O O . ARG A 1 139 ? 14.420 23.031 -1.621 1.00 45.12 139 ARG A O 1
ATOM 1099 N N . VAL A 1 140 ? 14.599 25.224 -2.205 1.00 53.00 140 VAL A N 1
ATOM 1100 C CA . VAL A 1 140 ? 14.849 25.050 -3.630 1.00 53.00 140 VAL A CA 1
ATOM 1101 C C . VAL A 1 140 ? 15.850 23.912 -3.765 1.00 53.00 140 VAL A C 1
ATOM 1103 O O . VAL A 1 140 ? 16.958 24.001 -3.233 1.00 53.00 140 VAL A O 1
ATOM 1106 N N . LEU A 1 141 ? 15.384 22.805 -4.352 1.00 54.22 141 LEU A N 1
ATOM 1107 C CA . LEU A 1 141 ? 16.231 21.679 -4.699 1.00 54.22 141 LEU A CA 1
ATOM 1108 C C . LEU A 1 141 ? 17.366 22.256 -5.533 1.00 54.22 141 LEU A C 1
ATOM 1110 O O . LEU A 1 141 ? 17.119 22.971 -6.505 1.00 54.22 141 LEU A O 1
ATOM 1114 N N . PHE A 1 142 ? 18.591 21.984 -5.103 1.00 52.62 142 PHE A N 1
ATOM 1115 C CA . PHE A 1 142 ? 19.778 22.116 -5.928 1.00 52.62 142 PHE A CA 1
ATOM 1116 C C . PHE A 1 142 ? 19.433 21.618 -7.337 1.00 52.62 142 PHE A C 1
ATOM 1118 O O . PHE A 1 142 ? 19.048 20.461 -7.492 1.00 52.62 142 PHE A O 1
ATOM 1125 N N . TYR A 1 143 ? 19.453 22.510 -8.328 1.00 57.34 143 TYR A N 1
ATOM 1126 C CA . TYR A 1 143 ? 19.245 22.126 -9.718 1.00 57.34 143 TYR A CA 1
ATOM 1127 C C . TYR A 1 143 ? 20.614 21.665 -10.214 1.00 57.34 143 TYR A C 1
ATOM 1129 O O . TYR A 1 143 ? 21.496 22.517 -10.345 1.00 57.34 143 TYR A O 1
ATOM 1137 N N . PRO A 1 144 ? 20.855 20.354 -10.387 1.00 59.62 144 PRO A N 1
ATOM 1138 C CA . PRO A 1 144 ? 22.137 19.910 -10.903 1.00 59.62 144 PRO A CA 1
ATOM 1139 C C . PRO A 1 144 ? 22.343 20.474 -12.312 1.00 59.62 144 PRO A C 1
ATOM 1141 O O . PRO A 1 144 ? 21.374 20.676 -13.054 1.00 59.62 144 PRO A O 1
ATOM 1144 N N . ASP A 1 145 ? 23.597 20.746 -12.669 1.00 67.81 145 ASP A N 1
ATOM 1145 C CA . ASP A 1 145 ? 23.944 21.205 -14.015 1.00 67.81 145 ASP A CA 1
ATOM 1146 C C . ASP A 1 145 ? 23.383 20.239 -15.066 1.00 67.81 145 ASP A C 1
ATOM 1148 O O . ASP A 1 145 ? 23.416 19.034 -14.829 1.00 67.81 145 ASP A O 1
ATOM 1152 N N . PRO A 1 146 ? 22.870 20.721 -16.214 1.00 72.00 146 PRO A N 1
ATOM 1153 C CA . PRO A 1 146 ? 22.228 19.878 -17.220 1.00 72.00 146 PRO A CA 1
ATOM 1154 C C . PRO A 1 146 ? 23.020 18.602 -17.523 1.00 72.00 146 PRO A C 1
ATOM 1156 O O . PRO A 1 146 ? 24.220 18.661 -17.786 1.00 72.00 146 PRO A O 1
ATOM 1159 N N . PHE A 1 147 ? 22.335 17.455 -17.513 1.00 71.94 147 PHE A N 1
ATOM 1160 C CA . PHE A 1 147 ? 22.967 16.163 -17.760 1.00 71.94 147 PHE A CA 1
ATOM 1161 C C . PHE A 1 147 ? 23.675 16.136 -19.121 1.00 71.94 147 PHE A C 1
ATOM 1163 O O . PHE A 1 147 ? 23.035 16.298 -20.166 1.00 71.94 147 PHE A O 1
ATOM 1170 N N . ASP A 1 148 ? 24.987 15.896 -19.114 1.00 81.94 148 ASP A N 1
ATOM 1171 C CA . ASP A 1 148 ? 25.774 15.749 -20.336 1.00 81.94 148 ASP A CA 1
ATOM 1172 C C . ASP A 1 148 ? 25.526 14.376 -20.984 1.00 81.94 148 ASP A C 1
ATOM 1174 O O . ASP A 1 148 ? 26.206 13.376 -20.725 1.00 81.94 148 ASP A O 1
ATOM 1178 N N . MET A 1 149 ? 24.533 14.353 -21.873 1.00 79.06 149 MET A N 1
ATOM 1179 C CA . MET A 1 149 ? 24.180 13.179 -22.666 1.00 79.06 149 MET A CA 1
ATOM 1180 C C . MET A 1 149 ? 25.322 12.685 -23.562 1.00 79.06 149 MET A C 1
ATOM 1182 O O . MET A 1 149 ? 25.369 11.488 -23.854 1.00 79.06 149 MET A O 1
ATOM 1186 N N . GLU A 1 150 ? 26.229 13.551 -24.027 1.00 79.88 150 GLU A N 1
ATOM 1187 C CA . GLU A 1 150 ? 27.320 13.123 -24.909 1.00 79.88 150 GLU A CA 1
ATOM 1188 C C . GLU A 1 150 ? 28.352 12.296 -24.147 1.00 79.88 150 GLU A C 1
ATOM 1190 O O . GLU A 1 150 ? 28.737 11.216 -24.613 1.00 79.88 150 GLU A O 1
ATOM 1195 N N . THR A 1 151 ? 28.757 12.769 -22.966 1.00 78.88 151 THR A N 1
ATOM 1196 C CA . THR A 1 151 ? 29.679 12.039 -22.086 1.00 78.88 151 THR A CA 1
ATOM 1197 C C . THR A 1 151 ? 29.066 10.714 -21.642 1.00 78.88 151 THR A C 1
ATOM 1199 O O . THR A 1 151 ? 29.686 9.665 -21.831 1.00 78.88 151 THR A O 1
ATOM 1202 N N . TYR A 1 152 ? 27.804 10.717 -21.198 1.00 79.12 152 TYR A N 1
ATOM 1203 C CA . TYR A 1 152 ? 27.097 9.487 -20.828 1.00 79.12 152 TYR A CA 1
ATOM 1204 C C . TYR A 1 152 ? 27.051 8.459 -21.974 1.00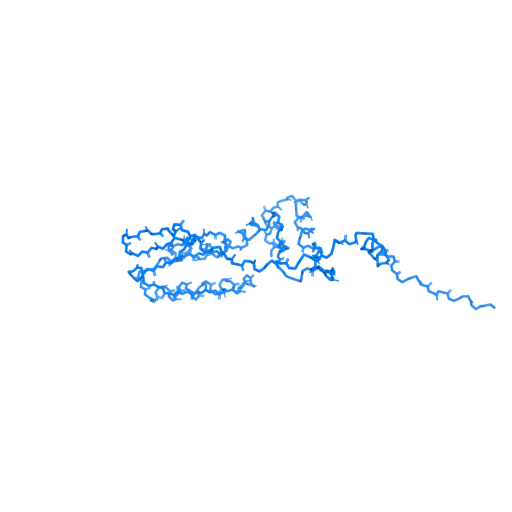 79.12 152 TYR A C 1
ATOM 1206 O O . TYR A 1 152 ? 27.401 7.290 -21.797 1.00 79.12 152 TYR A O 1
ATOM 1214 N N . LEU A 1 153 ? 26.669 8.878 -23.187 1.00 81.94 153 LEU A N 1
ATOM 1215 C CA . LEU A 1 153 ? 26.601 7.971 -24.339 1.00 81.94 153 LEU A CA 1
ATOM 1216 C C . LEU A 1 153 ? 27.981 7.467 -24.777 1.00 81.94 153 LEU A C 1
ATOM 1218 O O . LEU A 1 153 ? 28.068 6.380 -25.358 1.00 81.94 153 LEU A O 1
ATOM 1222 N N . ARG A 1 154 ? 29.046 8.243 -24.554 1.00 78.25 154 ARG A N 1
ATOM 1223 C CA . ARG A 1 154 ? 30.426 7.837 -24.846 1.00 78.25 154 ARG A CA 1
ATOM 1224 C C . ARG A 1 154 ? 30.891 6.751 -23.879 1.00 78.25 154 ARG A C 1
ATOM 1226 O O . ARG A 1 154 ? 31.381 5.721 -24.347 1.00 78.25 154 ARG A O 1
ATOM 1233 N N . ASP A 1 155 ? 30.696 6.950 -22.581 1.00 77.88 155 ASP A N 1
ATOM 1234 C CA . ASP A 1 155 ? 31.110 5.994 -21.549 1.00 77.88 155 ASP A CA 1
ATOM 1235 C C . ASP A 1 155 ? 30.326 4.685 -21.665 1.00 77.88 155 ASP A C 1
ATOM 1237 O O . ASP A 1 155 ? 30.914 3.606 -21.736 1.00 77.88 155 ASP A O 1
ATOM 1241 N N . ARG A 1 156 ? 29.013 4.764 -21.903 1.00 74.56 156 ARG A N 1
ATOM 1242 C CA . ARG A 1 156 ? 28.180 3.573 -22.110 1.00 74.56 156 ARG A CA 1
ATOM 1243 C C . ARG A 1 156 ? 28.600 2.735 -23.323 1.00 74.56 156 ARG A C 1
ATOM 1245 O O . ARG A 1 156 ? 28.506 1.508 -23.304 1.00 74.56 156 ARG A O 1
ATOM 1252 N N . ARG A 1 157 ? 29.061 3.375 -24.408 1.00 74.50 157 ARG A N 1
ATOM 1253 C CA . ARG A 1 157 ? 29.615 2.664 -25.581 1.00 74.50 157 ARG A CA 1
ATOM 1254 C C . ARG A 1 157 ? 30.967 2.024 -25.278 1.00 74.50 157 ARG A C 1
ATOM 1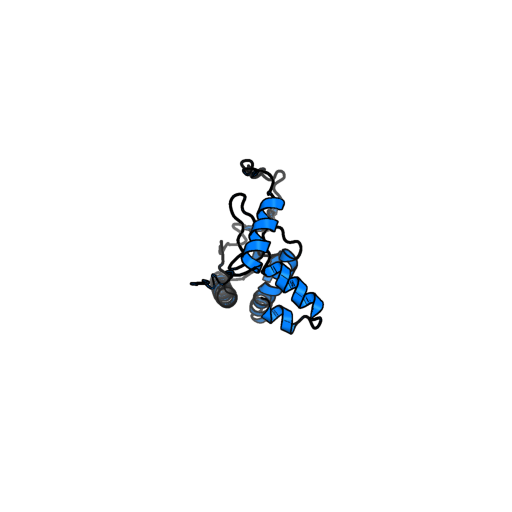256 O O . ARG A 1 157 ? 31.270 0.985 -25.858 1.00 74.50 157 ARG A O 1
ATOM 1263 N N . ARG A 1 158 ? 31.774 2.644 -24.412 1.00 69.19 158 ARG A N 1
ATOM 1264 C CA . ARG A 1 158 ? 33.071 2.119 -23.975 1.00 69.19 158 ARG A CA 1
ATOM 1265 C C . ARG A 1 158 ? 32.893 0.867 -23.118 1.00 69.19 158 ARG A C 1
ATOM 1267 O O . ARG A 1 158 ? 33.564 -0.125 -23.384 1.00 69.19 158 ARG A O 1
ATOM 1274 N N . ASP A 1 159 ? 31.947 0.882 -22.184 1.00 66.31 159 ASP A N 1
ATOM 1275 C CA . ASP A 1 159 ? 31.658 -0.264 -21.312 1.00 66.31 159 ASP A CA 1
ATOM 1276 C C . ASP A 1 159 ? 31.032 -1.433 -22.085 1.00 66.31 159 ASP A C 1
ATOM 1278 O O . ASP A 1 159 ? 31.389 -2.592 -21.875 1.00 66.31 159 ASP A O 1
ATOM 1282 N N . ALA A 1 160 ? 30.175 -1.137 -23.068 1.00 63.72 160 ALA A N 1
ATOM 1283 C CA . ALA A 1 160 ? 29.621 -2.146 -23.971 1.00 63.72 160 ALA A CA 1
ATOM 1284 C C . ALA A 1 160 ? 30.666 -2.776 -24.918 1.00 63.72 160 ALA A C 1
ATOM 1286 O O . ALA A 1 160 ? 30.407 -3.834 -25.490 1.00 63.72 160 ALA A O 1
ATOM 1287 N N . ALA A 1 161 ? 31.830 -2.142 -25.108 1.00 59.16 161 ALA A N 1
ATOM 1288 C CA . ALA A 1 161 ? 32.872 -2.620 -26.017 1.00 59.16 161 ALA A CA 1
ATOM 1289 C C . ALA A 1 161 ? 33.830 -3.655 -25.392 1.00 59.16 161 ALA A C 1
ATOM 1291 O O . ALA A 1 161 ? 34.614 -4.245 -26.137 1.00 59.16 161 ALA A O 1
ATOM 1292 N N . GLY A 1 162 ? 33.756 -3.904 -24.076 1.00 51.22 162 GLY A N 1
ATOM 1293 C CA . GLY A 1 162 ? 34.611 -4.861 -23.359 1.00 51.22 162 GLY A CA 1
ATOM 1294 C C . GLY A 1 162 ? 36.117 -4.525 -23.398 1.00 51.22 162 GLY A C 1
ATOM 1295 O O . GLY A 1 162 ? 36.556 -3.656 -24.158 1.00 51.22 162 GLY A O 1
ATOM 1296 N N . PRO A 1 163 ? 36.961 -5.187 -22.583 1.00 49.78 163 PRO A N 1
ATOM 1297 C CA . PRO A 1 163 ? 38.405 -5.017 -22.685 1.00 49.78 163 PRO A CA 1
ATOM 1298 C C . PRO A 1 163 ? 38.857 -5.537 -24.053 1.00 49.78 163 PRO A C 1
ATOM 1300 O O . PRO A 1 163 ? 38.673 -6.711 -24.367 1.00 49.78 163 PRO A O 1
ATOM 1303 N N . ARG A 1 164 ? 39.449 -4.674 -24.886 1.00 49.88 164 ARG A N 1
ATOM 1304 C CA . ARG A 1 164 ? 40.161 -5.142 -26.079 1.00 49.88 164 ARG A CA 1
ATOM 1305 C C . ARG A 1 164 ? 41.362 -5.943 -25.596 1.00 49.88 164 ARG A C 1
ATOM 1307 O O . ARG A 1 164 ? 42.248 -5.360 -24.973 1.00 49.88 164 ARG A O 1
ATOM 1314 N N . ASP A 1 165 ? 41.373 -7.242 -25.882 1.00 46.50 165 ASP A N 1
ATOM 1315 C CA . ASP A 1 165 ? 42.533 -8.110 -25.695 1.00 46.50 165 ASP A CA 1
ATOM 1316 C C . ASP A 1 165 ? 43.785 -7.409 -26.231 1.00 46.50 165 ASP A C 1
ATOM 1318 O O . ASP A 1 165 ? 43.964 -7.226 -27.439 1.00 46.50 165 ASP A O 1
ATOM 1322 N N . ALA A 1 166 ? 44.665 -7.006 -25.316 1.00 48.00 166 ALA A N 1
ATOM 1323 C CA . ALA A 1 166 ? 46.021 -6.602 -25.635 1.00 48.00 166 ALA A CA 1
ATOM 1324 C C . ALA A 1 166 ? 46.833 -7.873 -25.929 1.00 48.00 166 ALA A C 1
ATOM 1326 O O . ALA A 1 166 ? 47.694 -8.286 -25.156 1.00 48.00 166 ALA A O 1
ATOM 1327 N N . GLY A 1 167 ? 46.521 -8.521 -27.054 1.00 42.28 167 GLY A N 1
ATOM 1328 C CA . GLY A 1 167 ? 47.334 -9.580 -27.633 1.00 42.28 167 GLY A CA 1
ATOM 1329 C C . GLY A 1 167 ? 48.640 -8.983 -28.144 1.00 42.28 167 GLY A C 1
ATOM 1330 O O . GLY A 1 167 ? 48.701 -8.456 -29.255 1.00 42.28 167 GLY A O 1
ATOM 1331 N N . GLY A 1 168 ? 49.672 -9.032 -27.303 1.00 42.22 168 GLY A N 1
ATOM 1332 C CA . GLY A 1 168 ? 51.026 -8.621 -27.640 1.00 42.22 168 GLY A CA 1
ATOM 1333 C C . GLY A 1 168 ? 51.553 -9.362 -28.870 1.00 42.22 168 GLY A C 1
ATOM 1334 O O . GLY A 1 168 ? 51.593 -10.590 -28.907 1.00 42.22 168 GLY A O 1
ATOM 1335 N N . ARG A 1 169 ? 52.005 -8.602 -29.870 1.00 40.47 169 ARG A N 1
ATOM 1336 C CA . ARG A 1 169 ? 53.000 -9.082 -30.832 1.00 40.47 169 ARG A CA 1
ATOM 1337 C C . ARG A 1 169 ? 54.375 -8.834 -30.224 1.00 40.47 169 ARG A C 1
ATOM 1339 O O . ARG A 1 169 ? 54.833 -7.698 -30.228 1.00 40.47 169 ARG A O 1
ATOM 1346 N N . ASN A 1 170 ? 55.009 -9.893 -29.728 1.00 41.44 170 ASN A N 1
ATOM 1347 C CA . ASN A 1 170 ? 56.465 -9.955 -29.664 1.00 41.44 170 ASN A CA 1
ATOM 1348 C C . ASN A 1 170 ? 56.951 -10.549 -30.987 1.00 41.44 170 ASN A C 1
ATOM 1350 O O . ASN A 1 170 ? 56.619 -11.690 -31.312 1.00 41.44 170 ASN A O 1
ATOM 1354 N N . GLY A 1 171 ? 57.700 -9.747 -31.735 1.00 39.00 171 GLY A N 1
ATOM 1355 C CA . GLY A 1 171 ? 58.535 -10.140 -32.862 1.00 39.00 171 GLY A CA 1
ATOM 1356 C C . GLY A 1 171 ? 59.813 -9.332 -32.786 1.00 39.00 171 GLY A C 1
ATOM 1357 O O . GLY A 1 171 ? 59.682 -8.107 -32.567 1.00 39.00 171 GLY A O 1
#

Sequence (171 aa):
MLEKCRGIIASQQILRLIEMWLKAEVWDGTSVSVLPCGLPQGSPISPVLANLFLDELDEAMLGKGYKFIRYADDYVVLCRTRQEAGDALELSEQVLEKLLLKLDEGDIVNFEQGFTYLGVTFAGSLIMTPFDRPKKNHRVLFYPDPFDMETYLRDRRRDAAGPRDAGGRNG

pLDDT: mean 79.75, std 14.56, range [39.0, 96.38]

Foldseek 3Di:
DLVLVVVPDPDPVVSVVVVCQQQDWDDPLPDTDRDPDDGPPPDPCRQVVQVSLCVQVVCQQVVVVWPWDDDRPDIDTDDPDPVRVVVNVVSNQVSCVVSVHHDPDDDDDDQQVWDADPQWIGHPPDIDHPPDDPPPPPPPPDDRDPDDPVVVVVVVVVVVVPDDPPPDDDD